Protein AF-A0A7C8Q2A7-F1 (afdb_monomer)

Secondary structure (DSSP, 8-state):
--SB--SSSEEEEEEPSS--EEEE-TTS-EEE----TT--EEEE-HHHHHHTSPTT--TTTSGGGG--TTPPPPPPEEE---TT-----EEEEEE---TT-EEEEEEEE-TTS-EEEEEEEHHHHHHHHHHSTTTTS--TT----SS----

Mean predicted aligned error: 7.58 Å

Organism: Orbilia oligospora (NCBI:txid2813651)

Radius of gyration: 17.69 Å; Cα contacts (8 Å, |Δi|>4): 271; chains: 1; bounding box: 39×33×55 Å

Nearest PDB structures (foldseek):
  5c3p-assembly2_B  TM=6.850E-01  e=1.780E-05  Neurospora crassa
  5c3p-assembly3_C  TM=6.802E-01  e=1.678E-05  Neurospora crassa
  5c3p-assembly4_D  TM=6.865E-01  e=3.615E-05  Neurospora crassa
  6ku3-assembly1_D  TM=7.676E-01  e=8.768E-04  Oryza sativa Japonica Group
  6ku3-assembly1_C  TM=7.011E-01  e=5.800E-04  Oryza sativa Japonica Group

Sequence (151 aa):
MEAHTDHGILTLMTSTEPSGLYVWDRNGKIFSAPPISGTVMIIAGDLMTHFTALEGKNIINDGKSAIGEGTVLPSVHAVVLPKGGVERYSVAVFLRPKREMVVSKYRVKKEDGEIVEENMTFGKWAEEKGQVRGRRCWVVGQERLSGGQDV

Foldseek 3Di:
DDKFFALAQKKKKAKDPPQQKWWADLVRDIDGDGGDPPDIDIWGGACQQQVQFDPPDGCVPCNPVRDDPRGDHGIIMDGDDDPPDDDMD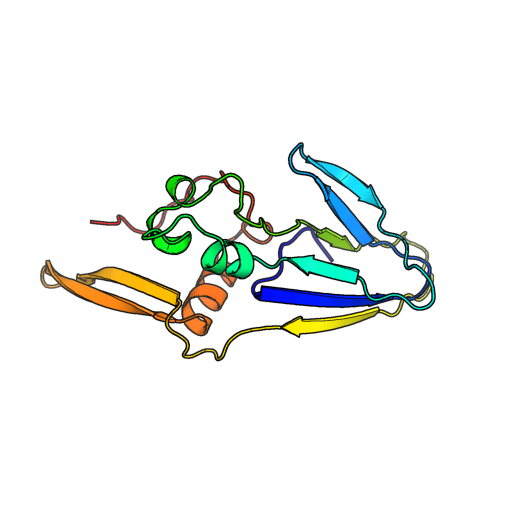MDMDGHHDDQQAFSDWAWDQDPVRDIDIDTDGSVNVVVVCVPDPPHSYPNRDDDDPDDDDRD

pLDDT: mean 82.89, std 17.47, range [27.12, 97.62]

InterPro domains:
  IPR005123 Oxoglutarate/iron-dependent dioxygenase domain [PS51471] (1-97)
  IPR027443 Isopenicillin N synthase-like superfamily [G3DSA:2.60.120.330] (1-132)
  IPR044861 Isopenicillin N synthase-like, Fe(2+) 2OG dioxygenase domain [PF03171] (1-97)

Structure (mmCIF, N/CA/C/O backbone):
data_AF-A0A7C8Q2A7-F1
#
_entry.id   AF-A0A7C8Q2A7-F1
#
loop_
_atom_site.group_PDB
_atom_site.id
_atom_site.type_symbol
_atom_site.label_atom_id
_atom_site.label_alt_id
_atom_site.label_comp_id
_atom_site.label_asym_id
_atom_site.label_entity_id
_atom_site.label_seq_id
_atom_site.pdbx_PDB_ins_code
_atom_site.Cartn_x
_atom_site.Cartn_y
_atom_site.Cartn_z
_atom_site.occupancy
_atom_site.B_iso_or_equiv
_atom_site.auth_seq_id
_atom_site.auth_comp_id
_atom_site.auth_asym_id
_atom_site.auth_atom_id
_atom_site.pdbx_PDB_model_num
ATOM 1 N N . MET A 1 1 ? 13.668 7.807 -4.497 1.00 73.69 1 MET A N 1
ATOM 2 C CA . MET A 1 1 ? 12.646 7.731 -3.435 1.00 73.69 1 MET A CA 1
ATOM 3 C C . MET A 1 1 ? 13.100 6.706 -2.415 1.00 73.69 1 MET A C 1
ATOM 5 O O . MET A 1 1 ? 13.480 5.611 -2.811 1.00 73.69 1 MET A O 1
ATOM 9 N N . GLU A 1 2 ? 13.125 7.070 -1.137 1.00 84.19 2 GLU A N 1
ATOM 10 C CA . GLU A 1 2 ? 13.524 6.144 -0.071 1.00 84.19 2 GLU A CA 1
ATOM 11 C C . GLU A 1 2 ? 12.476 5.046 0.157 1.00 84.19 2 GLU A C 1
ATOM 13 O O . GLU A 1 2 ? 11.347 5.140 -0.332 1.00 84.19 2 GLU A O 1
ATOM 18 N N . ALA A 1 3 ? 12.865 4.005 0.895 1.00 87.50 3 ALA A N 1
ATOM 19 C CA . ALA A 1 3 ? 11.986 2.890 1.219 1.00 87.50 3 ALA A CA 1
ATOM 20 C C . ALA A 1 3 ? 10.737 3.363 1.979 1.00 87.50 3 ALA A C 1
ATOM 22 O O . ALA A 1 3 ? 10.840 4.137 2.937 1.00 87.50 3 ALA A O 1
ATOM 23 N N . HIS A 1 4 ? 9.569 2.904 1.533 1.00 87.00 4 HIS A N 1
ATOM 24 C CA . HIS A 1 4 ? 8.282 3.209 2.145 1.00 87.00 4 HIS A CA 1
ATOM 25 C C . HIS A 1 4 ? 7.214 2.154 1.818 1.00 87.00 4 HIS A C 1
ATOM 27 O O . HIS A 1 4 ? 7.432 1.257 1.005 1.00 87.00 4 HIS A O 1
ATOM 33 N N . THR A 1 5 ? 6.061 2.269 2.472 1.00 90.62 5 THR A N 1
ATOM 34 C CA . THR A 1 5 ? 4.795 1.631 2.104 1.00 90.62 5 THR A CA 1
ATOM 35 C C . THR A 1 5 ? 3.766 2.704 1.755 1.00 90.62 5 THR A C 1
ATOM 37 O O . THR A 1 5 ? 3.790 3.810 2.304 1.00 90.62 5 THR A O 1
ATOM 40 N N . ASP A 1 6 ? 2.846 2.382 0.850 1.00 91.56 6 ASP A N 1
ATOM 41 C CA . ASP A 1 6 ? 1.781 3.298 0.447 1.00 91.56 6 ASP A CA 1
ATOM 42 C C . ASP A 1 6 ? 0.654 3.339 1.478 1.00 91.56 6 ASP A C 1
ATOM 44 O O . ASP A 1 6 ? 0.184 2.302 1.925 1.00 91.56 6 ASP A O 1
ATOM 48 N N . HIS A 1 7 ? 0.141 4.530 1.796 1.00 88.69 7 HIS A N 1
ATOM 49 C CA . HIS A 1 7 ? -0.917 4.697 2.806 1.00 88.69 7 HIS A CA 1
ATOM 50 C C . HIS A 1 7 ? -2.286 4.127 2.399 1.00 88.69 7 HIS A C 1
ATOM 52 O O . HIS A 1 7 ? -3.137 3.899 3.251 1.00 88.69 7 HIS A O 1
ATOM 58 N N . GLY A 1 8 ? -2.544 3.993 1.097 1.00 90.12 8 GLY A N 1
ATOM 59 C CA . GLY A 1 8 ? -3.860 3.637 0.566 1.00 90.12 8 GLY A CA 1
ATOM 60 C C . GLY A 1 8 ? -4.200 2.152 0.684 1.00 90.12 8 GLY A C 1
ATOM 61 O O . GLY A 1 8 ? -3.620 1.407 1.467 1.00 90.12 8 GLY A O 1
ATOM 62 N N . ILE A 1 9 ? -5.161 1.731 -0.134 1.00 94.25 9 ILE A N 1
ATOM 63 C CA . ILE A 1 9 ? -5.560 0.328 -0.267 1.00 94.25 9 ILE A CA 1
ATOM 64 C C . ILE A 1 9 ? -4.643 -0.351 -1.284 1.00 94.25 9 ILE A C 1
ATOM 66 O O . ILE A 1 9 ? -3.975 -1.332 -0.975 1.00 94.25 9 ILE A O 1
ATOM 70 N N . LEU A 1 10 ? -4.570 0.210 -2.489 1.00 96.25 10 LEU A N 1
ATOM 71 C CA . LEU A 1 10 ? -3.717 -0.266 -3.571 1.00 96.25 10 LEU A CA 1
ATOM 72 C C . LEU A 1 10 ? -3.059 0.918 -4.276 1.00 96.25 10 LEU A C 1
ATOM 74 O O . LEU A 1 10 ? -3.638 2.004 -4.355 1.00 96.25 10 LEU A O 1
ATOM 78 N N . THR A 1 11 ? -1.908 0.664 -4.875 1.00 97.19 11 THR A N 1
ATOM 79 C CA . THR A 1 11 ? -1.288 1.548 -5.861 1.00 97.19 11 THR A CA 1
ATOM 80 C C . THR A 1 11 ? -1.172 0.803 -7.176 1.00 97.19 11 THR A C 1
ATOM 82 O O . THR A 1 11 ? -0.637 -0.303 -7.219 1.00 97.19 11 THR A O 1
ATOM 85 N N . LEU A 1 12 ? -1.681 1.406 -8.247 1.00 97.44 12 LEU A N 1
ATOM 86 C CA . LEU A 1 12 ? -1.526 0.915 -9.612 1.00 97.44 12 LEU A CA 1
ATOM 87 C C . LEU A 1 12 ? -0.410 1.716 -10.266 1.00 97.44 12 LEU A C 1
ATOM 89 O O . LEU A 1 12 ? -0.478 2.944 -10.292 1.00 97.44 12 LEU A O 1
ATOM 93 N N . MET A 1 13 ? 0.610 1.049 -10.791 1.00 95.75 13 MET A N 1
ATOM 94 C CA . MET A 1 13 ? 1.794 1.718 -11.311 1.00 95.75 13 MET A CA 1
ATOM 95 C C . MET A 1 13 ? 2.276 1.121 -12.629 1.00 95.75 13 MET A C 1
ATOM 97 O O . MET A 1 13 ? 2.270 -0.090 -12.831 1.00 95.75 13 MET A O 1
ATOM 101 N N . THR A 1 14 ? 2.774 1.989 -13.502 1.00 95.19 14 THR A N 1
ATOM 102 C CA . THR A 1 14 ? 3.599 1.611 -14.652 1.00 95.19 14 THR A CA 1
ATOM 103 C C . THR A 1 14 ? 4.792 2.559 -14.765 1.00 95.19 14 THR A C 1
ATOM 105 O O . THR A 1 14 ? 4.742 3.691 -14.270 1.00 95.19 14 THR A O 1
ATOM 108 N N . SER A 1 15 ? 5.885 2.105 -15.374 1.00 93.00 15 SER A N 1
ATOM 109 C CA . SER A 1 15 ? 7.101 2.901 -15.551 1.00 93.00 15 SER A CA 1
ATOM 110 C C . SER A 1 15 ? 7.856 2.537 -16.822 1.00 93.00 15 SER A C 1
ATOM 112 O O . SER A 1 15 ? 7.705 1.438 -17.347 1.00 93.00 15 SER A O 1
ATOM 114 N N . THR A 1 16 ? 8.702 3.450 -17.293 1.00 91.50 16 THR A N 1
ATOM 115 C CA . THR A 1 16 ? 9.686 3.172 -18.344 1.00 91.50 16 THR A CA 1
ATOM 116 C C . THR A 1 16 ? 10.893 2.427 -17.775 1.00 91.50 16 THR A C 1
ATOM 118 O O . THR A 1 16 ? 11.103 2.398 -16.558 1.00 91.50 16 THR A O 1
ATOM 121 N N . GLU A 1 17 ? 11.711 1.852 -18.656 1.00 88.12 17 GLU A N 1
ATOM 122 C CA . GLU A 1 17 ? 13.094 1.520 -18.309 1.00 88.12 17 GLU A CA 1
ATOM 123 C C . GLU A 1 17 ? 13.950 2.803 -18.255 1.00 88.12 17 GLU A C 1
ATOM 125 O O . GLU A 1 17 ? 13.643 3.755 -18.980 1.00 88.12 17 GLU A O 1
ATOM 130 N N . PRO A 1 18 ? 15.008 2.855 -17.424 1.00 87.31 18 PRO A N 1
ATOM 131 C CA . PRO A 1 18 ? 15.377 1.862 -16.412 1.00 87.31 18 PRO A CA 1
ATOM 132 C C . PRO A 1 18 ? 14.383 1.835 -15.239 1.00 87.31 18 PRO A C 1
ATOM 134 O O . PRO A 1 18 ? 13.936 2.883 -14.773 1.00 87.31 18 PRO A O 1
ATOM 137 N N . SER A 1 19 ? 14.086 0.651 -14.699 1.00 84.06 19 SER A N 1
ATOM 138 C CA . SER A 1 19 ? 13.148 0.525 -13.574 1.00 84.06 19 SER A CA 1
ATOM 139 C C . SER A 1 19 ? 13.554 1.307 -12.330 1.00 84.06 19 SER A C 1
ATOM 141 O O . SER A 1 19 ? 12.772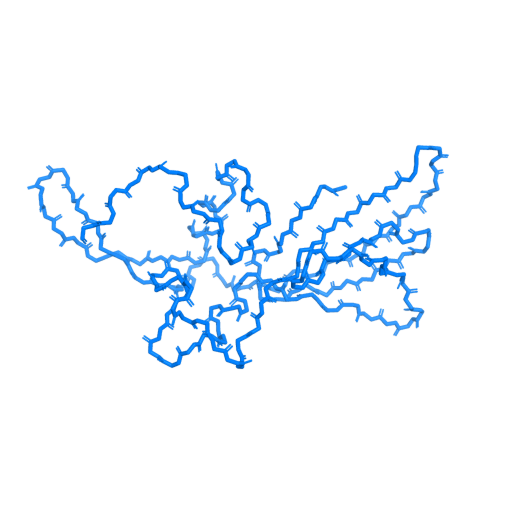 2.092 -11.808 1.00 84.06 19 SER A O 1
ATOM 143 N N . GLY A 1 20 ? 14.725 1.022 -11.758 1.00 89.62 20 GLY A N 1
ATOM 144 C CA . GLY A 1 20 ? 15.113 1.528 -10.437 1.00 89.62 20 GLY A CA 1
ATOM 145 C C . GLY A 1 20 ? 14.176 1.160 -9.274 1.00 89.62 20 GLY A C 1
ATOM 146 O O . GLY A 1 20 ? 14.467 1.558 -8.150 1.00 89.62 20 GLY A O 1
ATOM 147 N N . LEU A 1 21 ? 13.072 0.434 -9.497 1.00 93.44 21 LEU A N 1
ATOM 148 C CA . LEU A 1 21 ? 12.135 0.014 -8.460 1.00 93.44 21 LEU A CA 1
ATOM 149 C C . LEU A 1 21 ? 12.649 -1.249 -7.772 1.00 93.44 21 LEU A C 1
ATOM 151 O O . LEU A 1 21 ? 13.008 -2.234 -8.424 1.00 93.44 21 LEU A O 1
ATOM 155 N N . TYR A 1 22 ? 12.629 -1.214 -6.447 1.00 93.62 22 TYR A N 1
ATOM 156 C CA . TYR A 1 22 ? 12.971 -2.332 -5.586 1.00 93.62 22 TYR A CA 1
ATOM 157 C C . TYR A 1 22 ? 11.827 -2.609 -4.620 1.00 93.62 22 TYR A C 1
ATOM 159 O O . TYR A 1 22 ? 11.226 -1.671 -4.098 1.00 93.62 22 TYR A O 1
ATOM 167 N N . VAL A 1 23 ? 11.553 -3.887 -4.375 1.00 92.75 23 VAL A N 1
ATOM 168 C CA . VAL A 1 23 ? 10.530 -4.378 -3.446 1.00 92.75 23 VAL A CA 1
ATOM 169 C C . VAL A 1 23 ? 11.159 -5.353 -2.457 1.00 92.75 23 VAL A C 1
ATOM 171 O O . VAL A 1 23 ? 12.094 -6.076 -2.800 1.00 92.75 23 VAL A O 1
ATOM 174 N N . TRP A 1 24 ? 10.667 -5.366 -1.224 1.00 90.56 24 TRP A N 1
ATOM 175 C CA . TRP A 1 24 ? 11.145 -6.264 -0.179 1.00 90.56 24 TRP A CA 1
ATOM 176 C C . TRP A 1 24 ? 10.143 -7.397 0.021 1.00 90.56 24 TRP A C 1
ATOM 178 O O . TRP A 1 24 ? 8.935 -7.159 0.048 1.00 90.56 24 TRP A O 1
ATOM 188 N N . ASP A 1 25 ? 10.637 -8.619 0.210 1.00 84.50 25 ASP A N 1
ATOM 189 C CA . ASP A 1 25 ? 9.813 -9.704 0.737 1.00 84.50 25 ASP A CA 1
ATOM 190 C C . ASP A 1 25 ? 9.710 -9.657 2.271 1.00 84.50 25 ASP A C 1
ATOM 192 O O . ASP A 1 25 ? 10.302 -8.817 2.957 1.00 84.50 25 ASP A O 1
ATOM 196 N N . ARG A 1 26 ? 8.962 -10.616 2.826 1.00 79.19 26 ARG A N 1
ATOM 197 C CA . ARG A 1 26 ? 8.740 -10.753 4.273 1.00 79.19 26 ARG A CA 1
ATOM 198 C C . ARG A 1 26 ? 9.998 -11.122 5.067 1.00 79.19 26 ARG A C 1
ATOM 200 O O . ARG A 1 26 ? 10.013 -10.924 6.276 1.00 79.19 26 ARG A O 1
ATOM 207 N N . ASN A 1 27 ? 11.034 -11.635 4.409 1.00 81.12 27 ASN A N 1
ATOM 208 C CA . ASN A 1 27 ? 12.319 -11.968 5.023 1.00 81.12 27 ASN A CA 1
ATOM 209 C C . ASN A 1 27 ? 13.326 -10.811 4.905 1.00 81.12 27 ASN A C 1
ATOM 211 O O . ASN A 1 27 ? 14.486 -10.961 5.283 1.00 81.12 27 ASN A O 1
ATOM 215 N N . GLY A 1 28 ? 12.905 -9.663 4.360 1.00 81.62 28 GLY A N 1
ATOM 216 C CA . GLY A 1 28 ? 13.762 -8.504 4.132 1.00 81.62 28 GLY A CA 1
ATOM 217 C C . GLY A 1 28 ? 14.661 -8.631 2.901 1.00 81.62 28 GLY A C 1
ATOM 218 O O . GLY A 1 28 ? 15.522 -7.773 2.696 1.00 81.62 28 GLY A O 1
ATOM 219 N N . LYS A 1 29 ? 14.477 -9.663 2.067 1.00 88.44 29 LYS A N 1
ATOM 220 C CA . LYS A 1 29 ? 15.210 -9.793 0.807 1.00 88.44 29 LYS A CA 1
ATOM 221 C C . LYS A 1 29 ? 14.668 -8.789 -0.203 1.00 88.44 29 LYS A C 1
ATOM 223 O O . LYS A 1 29 ? 13.460 -8.637 -0.362 1.00 88.44 29 LYS A O 1
ATOM 228 N N . ILE A 1 30 ? 15.587 -8.130 -0.898 1.00 91.00 30 ILE A N 1
ATOM 229 C CA . ILE A 1 30 ? 15.295 -7.072 -1.865 1.00 91.00 30 ILE A CA 1
ATOM 230 C C . ILE A 1 30 ? 15.285 -7.663 -3.271 1.00 91.00 30 ILE A C 1
ATOM 232 O O . ILE A 1 30 ? 16.207 -8.382 -3.658 1.00 91.00 30 ILE A O 1
ATOM 236 N N . PHE A 1 31 ? 14.266 -7.318 -4.047 1.00 92.19 31 PHE A N 1
ATOM 237 C CA . PHE A 1 31 ? 14.096 -7.720 -5.435 1.00 92.19 31 PHE A CA 1
ATOM 238 C C . PHE A 1 31 ? 13.970 -6.484 -6.312 1.00 92.19 31 PHE A C 1
ATOM 240 O O . PHE A 1 31 ? 13.285 -5.529 -5.950 1.00 92.19 31 PHE A O 1
ATOM 247 N N . SER A 1 32 ? 14.613 -6.505 -7.477 1.00 93.06 32 SER A N 1
ATOM 248 C CA . SER A 1 32 ? 14.307 -5.532 -8.522 1.00 93.06 32 SER A CA 1
ATOM 249 C C . SER A 1 32 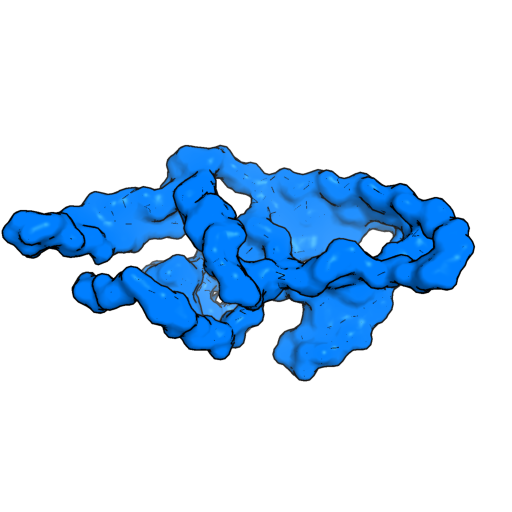? 12.955 -5.871 -9.145 1.00 93.06 32 SER A C 1
ATOM 251 O O . SER A 1 32 ? 12.643 -7.042 -9.363 1.00 93.06 32 SER A O 1
ATOM 253 N N . ALA A 1 33 ? 12.169 -4.841 -9.434 1.00 93.06 33 ALA A N 1
ATOM 254 C CA . ALA A 1 33 ? 10.869 -4.949 -10.072 1.00 93.06 33 ALA A CA 1
ATOM 255 C C . ALA A 1 33 ? 10.909 -4.242 -11.440 1.00 93.06 33 ALA A C 1
ATOM 257 O O . ALA A 1 33 ? 10.514 -3.077 -11.539 1.00 93.06 33 ALA A O 1
ATOM 258 N N . PRO A 1 34 ? 11.452 -4.883 -12.494 1.00 92.00 34 PRO A N 1
ATOM 259 C CA . PRO A 1 34 ? 11.498 -4.288 -13.826 1.00 92.00 34 PRO A CA 1
ATOM 260 C C . PRO A 1 34 ? 10.085 -4.093 -14.404 1.00 92.00 34 PRO A C 1
ATOM 262 O O . PRO A 1 34 ? 9.215 -4.936 -14.161 1.00 92.00 34 PRO A O 1
ATOM 265 N N . PRO A 1 35 ? 9.815 -3.001 -15.145 1.00 92.44 35 PRO A N 1
ATOM 266 C CA . PRO A 1 35 ? 8.553 -2.841 -15.847 1.00 92.44 35 PRO A CA 1
ATOM 267 C C . PRO A 1 35 ? 8.389 -3.942 -16.896 1.00 92.44 35 PRO A C 1
ATOM 269 O O . PRO A 1 35 ? 9.310 -4.268 -17.641 1.00 92.44 35 PRO A O 1
ATOM 272 N N . ILE A 1 36 ? 7.180 -4.489 -16.990 1.00 94.06 36 ILE A N 1
ATOM 273 C CA . ILE A 1 36 ? 6.812 -5.430 -18.047 1.00 94.06 36 ILE A CA 1
ATOM 274 C C . ILE A 1 36 ? 5.889 -4.691 -19.016 1.00 94.06 36 ILE A C 1
ATOM 276 O O . ILE A 1 36 ? 4.884 -4.102 -18.604 1.00 94.06 36 ILE A O 1
ATOM 280 N N . SER A 1 37 ? 6.234 -4.700 -20.305 1.00 92.00 37 SER A N 1
ATOM 281 C CA . SER A 1 37 ? 5.454 -4.016 -21.342 1.00 92.00 37 SER A CA 1
ATOM 282 C C . SER A 1 37 ? 3.995 -4.484 -21.346 1.00 92.00 37 SER A C 1
ATOM 284 O O . SER A 1 37 ? 3.722 -5.680 -21.261 1.00 92.00 37 SER A O 1
ATOM 286 N N . GLY A 1 38 ? 3.058 -3.537 -21.428 1.00 93.94 38 GLY A N 1
ATOM 287 C CA . GLY A 1 38 ? 1.619 -3.821 -21.422 1.00 93.94 38 GLY A CA 1
ATOM 288 C C . GLY A 1 38 ? 1.041 -4.220 -20.060 1.00 93.94 38 GLY A C 1
ATOM 289 O O . GLY A 1 38 ? -0.102 -4.664 -20.006 1.00 93.94 38 GLY A O 1
ATOM 290 N N . THR A 1 39 ? 1.793 -4.065 -18.964 1.00 95.50 39 THR A N 1
ATOM 291 C CA . THR A 1 39 ? 1.329 -4.425 -17.615 1.00 95.50 39 THR A CA 1
ATOM 292 C C . THR A 1 39 ? 1.205 -3.222 -16.683 1.00 95.50 39 THR A C 1
ATOM 294 O O . THR A 1 39 ? 1.830 -2.174 -16.873 1.00 95.50 39 THR A O 1
ATOM 297 N N . VAL A 1 40 ? 0.392 -3.408 -15.643 1.00 96.12 40 VAL A N 1
ATOM 298 C CA . VAL A 1 40 ? 0.286 -2.514 -14.491 1.00 96.12 40 VAL A CA 1
ATOM 299 C C . VAL A 1 40 ? 0.683 -3.308 -13.255 1.00 96.12 40 VAL A C 1
ATOM 301 O O . VAL A 1 40 ? 0.107 -4.355 -12.967 1.00 96.12 40 VAL A O 1
ATOM 304 N N . MET A 1 41 ? 1.664 -2.800 -12.518 1.00 95.31 41 MET A N 1
ATOM 305 C CA . MET A 1 41 ? 2.028 -3.320 -11.210 1.00 95.31 41 MET A CA 1
ATOM 306 C C . MET A 1 41 ? 1.001 -2.863 -10.176 1.00 95.31 41 MET A C 1
ATOM 308 O O . MET A 1 41 ? 0.663 -1.683 -10.116 1.00 95.31 41 MET A O 1
ATOM 312 N N . ILE A 1 42 ? 0.535 -3.793 -9.345 1.00 96.69 42 ILE A N 1
ATOM 313 C CA . ILE A 1 42 ? -0.370 -3.507 -8.232 1.00 96.69 42 ILE A CA 1
ATOM 314 C C . ILE A 1 42 ? 0.387 -3.746 -6.931 1.00 96.69 42 ILE A C 1
ATOM 316 O O . ILE A 1 42 ? 0.901 -4.839 -6.701 1.00 96.69 42 ILE A O 1
ATOM 320 N N . ILE A 1 43 ? 0.447 -2.723 -6.084 1.00 94.81 43 ILE A N 1
ATOM 321 C CA . ILE A 1 43 ? 1.109 -2.768 -4.780 1.00 94.81 43 ILE A CA 1
ATOM 322 C C . ILE A 1 43 ? 0.050 -2.611 -3.693 1.00 94.81 43 ILE A C 1
ATOM 324 O O . ILE A 1 43 ? -0.767 -1.694 -3.753 1.00 94.81 43 ILE A O 1
ATOM 328 N N . ALA A 1 44 ? 0.062 -3.498 -2.698 1.00 94.12 44 ALA A N 1
ATOM 329 C CA . ALA A 1 44 ? -0.776 -3.351 -1.514 1.00 94.12 44 ALA A CA 1
ATOM 330 C C . ALA A 1 44 ? -0.245 -2.227 -0.616 1.00 94.12 44 ALA A C 1
ATOM 332 O O . ALA A 1 44 ? 0.939 -2.210 -0.260 1.00 94.12 44 ALA A O 1
ATOM 333 N N . GLY A 1 45 ? -1.136 -1.307 -0.251 1.00 92.31 45 GLY A N 1
ATOM 334 C CA . GLY A 1 45 ? -0.876 -0.281 0.749 1.00 92.31 45 GLY A CA 1
ATOM 335 C C . GLY A 1 45 ? -1.232 -0.748 2.160 1.00 92.31 45 GLY A C 1
ATOM 336 O O . GLY A 1 45 ? -1.771 -1.834 2.369 1.00 92.31 45 GLY A O 1
ATOM 337 N N . ASP A 1 46 ? -0.936 0.083 3.150 1.00 89.69 46 ASP A N 1
ATOM 338 C CA . ASP A 1 46 ? -1.132 -0.231 4.566 1.00 89.69 46 ASP A CA 1
ATOM 339 C C . ASP A 1 46 ? -2.596 -0.504 4.910 1.00 89.69 46 ASP A C 1
ATOM 341 O O . ASP A 1 46 ? -2.901 -1.369 5.731 1.00 89.69 46 ASP A O 1
ATOM 345 N N . LEU A 1 47 ? -3.522 0.228 4.282 1.00 91.25 47 LEU A N 1
ATOM 346 C CA . LEU A 1 47 ? -4.937 0.093 4.594 1.00 91.25 47 LEU A CA 1
ATOM 347 C C . LEU A 1 47 ? -5.522 -1.207 4.028 1.00 91.25 47 LEU A C 1
ATOM 349 O O . LEU A 1 47 ? -6.565 -1.658 4.491 1.00 91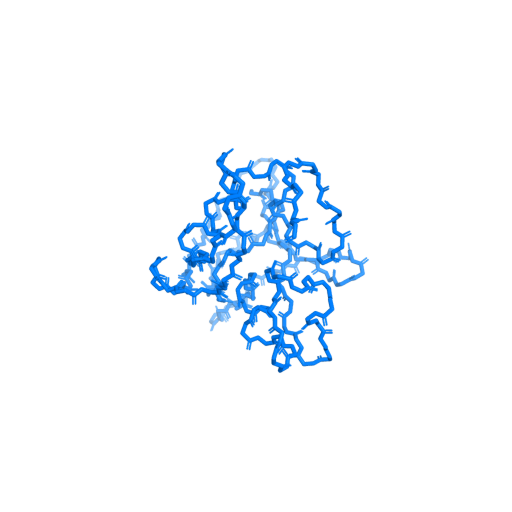.25 47 LEU A O 1
ATOM 353 N N . MET A 1 48 ? -4.837 -1.877 3.095 1.00 94.50 48 MET A N 1
ATOM 354 C CA . MET A 1 48 ? -5.233 -3.229 2.697 1.00 94.50 48 MET A CA 1
ATOM 355 C C . MET A 1 48 ? -5.168 -4.206 3.878 1.00 94.50 48 MET A C 1
ATOM 357 O O . MET A 1 48 ? -6.056 -5.043 4.039 1.00 94.50 48 MET A O 1
ATOM 361 N N . THR A 1 49 ? -4.168 -4.067 4.754 1.00 91.81 49 THR A N 1
ATOM 362 C CA . THR A 1 49 ? -4.061 -4.885 5.973 1.00 91.81 49 THR A CA 1
ATOM 363 C C . THR A 1 49 ? -5.232 -4.652 6.909 1.00 91.81 49 THR A C 1
ATOM 365 O O . THR A 1 49 ? -5.690 -5.588 7.551 1.00 91.81 49 THR A O 1
ATOM 368 N N . HIS A 1 50 ? -5.755 -3.426 6.963 1.00 90.44 50 HIS A N 1
ATOM 369 C CA . HIS A 1 50 ? -6.952 -3.129 7.738 1.00 90.44 50 HIS A CA 1
ATOM 370 C C . HIS A 1 50 ? -8.173 -3.897 7.207 1.00 90.44 50 HIS A C 1
ATOM 372 O O . HIS A 1 50 ? -8.874 -4.532 7.987 1.00 90.44 50 HIS A O 1
ATOM 378 N N . PHE A 1 51 ? -8.395 -3.899 5.889 1.00 91.88 51 PHE A N 1
ATOM 379 C CA . PHE A 1 51 ? -9.550 -4.574 5.278 1.00 91.88 51 PHE A CA 1
ATOM 380 C C . PHE A 1 51 ? -9.453 -6.100 5.236 1.00 91.88 51 PHE A C 1
ATOM 382 O O . PHE A 1 51 ? -10.464 -6.769 5.051 1.00 91.88 51 PHE A O 1
ATOM 389 N N . THR A 1 52 ? -8.250 -6.646 5.390 1.00 95.25 52 THR A N 1
ATOM 390 C CA . THR A 1 52 ? -7.986 -8.094 5.365 1.00 95.25 52 THR A CA 1
ATOM 391 C C . THR A 1 52 ? -7.535 -8.626 6.727 1.00 95.25 52 THR A C 1
ATOM 393 O O . THR A 1 52 ? -7.000 -9.732 6.830 1.00 95.25 52 THR A O 1
ATOM 396 N N . ALA A 1 53 ? -7.722 -7.834 7.784 1.00 94.44 53 ALA A N 1
ATOM 397 C CA . ALA A 1 53 ? -7.479 -8.257 9.153 1.00 94.44 53 ALA A CA 1
ATOM 398 C C . ALA A 1 53 ? -8.409 -9.416 9.550 1.00 94.44 53 ALA A C 1
ATOM 400 O O . ALA A 1 53 ? -9.441 -9.663 8.924 1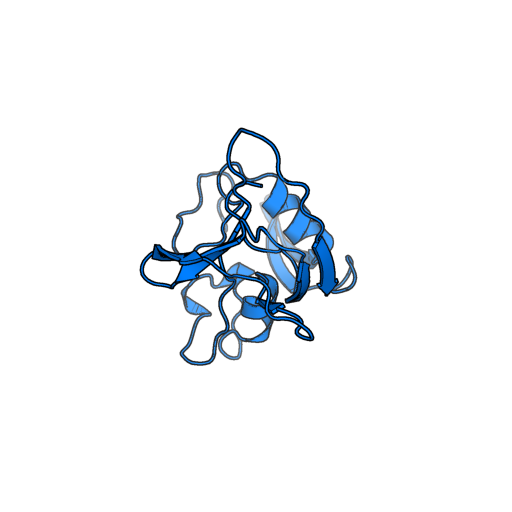.00 94.44 53 ALA A O 1
ATOM 401 N N . LEU A 1 54 ? -8.034 -10.123 10.615 1.00 95.81 54 LEU A N 1
ATOM 402 C CA . LEU A 1 54 ? -8.888 -11.120 11.253 1.00 95.81 54 LEU A CA 1
ATOM 403 C C . LEU A 1 54 ? -10.238 -10.508 11.646 1.00 95.81 54 LEU A C 1
ATOM 405 O O . LEU A 1 54 ? -10.308 -9.365 12.098 1.00 95.81 54 LEU A O 1
ATOM 409 N N . GLU A 1 55 ? -11.301 -11.298 11.509 1.00 92.75 55 GLU A N 1
ATOM 410 C CA . GLU A 1 55 ? -12.659 -10.868 11.831 1.00 92.75 55 GLU A CA 1
ATOM 411 C C . GLU A 1 55 ? -12.755 -10.336 13.271 1.00 92.75 55 GLU A C 1
ATOM 413 O O . GLU A 1 55 ? -12.203 -10.910 14.212 1.00 92.75 55 GLU A O 1
ATOM 418 N N . GLY A 1 56 ? -13.429 -9.194 13.430 1.00 90.19 56 GLY A N 1
ATOM 419 C CA . GLY A 1 56 ? -13.577 -8.511 14.716 1.00 90.19 56 GLY A CA 1
ATOM 420 C C . GLY A 1 56 ? -12.336 -7.755 15.202 1.00 90.19 56 GLY A C 1
ATOM 421 O O . GLY A 1 56 ? -12.406 -7.121 16.252 1.00 90.19 56 GLY A O 1
ATOM 422 N N . LYS A 1 57 ? -11.223 -7.779 14.457 1.00 91.50 57 LYS A N 1
ATOM 423 C CA . LYS A 1 57 ? -9.995 -7.047 14.786 1.00 91.50 57 LYS A CA 1
ATOM 424 C C . LYS A 1 57 ? -9.686 -5.974 13.758 1.00 91.50 57 LYS A C 1
ATOM 426 O O . LYS A 1 57 ? -10.115 -6.032 12.610 1.00 91.50 57 LYS A O 1
ATOM 431 N N . ASN A 1 58 ? -8.882 -4.999 14.158 1.00 85.56 58 ASN A N 1
ATOM 432 C CA . ASN A 1 58 ? -8.338 -4.012 13.247 1.00 85.56 58 ASN A CA 1
ATOM 433 C C . ASN A 1 58 ? -6.867 -3.725 13.542 1.00 85.56 58 ASN A C 1
ATOM 435 O O . ASN A 1 58 ? -6.420 -3.670 14.683 1.00 85.56 58 ASN A O 1
ATOM 439 N N . ILE A 1 59 ? -6.107 -3.487 12.479 1.00 86.00 59 ILE A N 1
ATOM 440 C CA . ILE A 1 59 ? -4.660 -3.281 12.568 1.00 86.00 59 ILE A CA 1
ATOM 441 C C . ILE A 1 59 ? -4.254 -2.037 13.381 1.00 86.00 59 ILE A C 1
ATOM 443 O O . ILE A 1 59 ? -3.132 -1.969 13.880 1.00 86.00 59 ILE A O 1
ATOM 447 N N . ILE A 1 60 ? -5.155 -1.057 13.511 1.00 82.88 60 ILE A N 1
ATOM 448 C CA . ILE A 1 60 ? -4.895 0.222 14.182 1.00 82.88 60 ILE A CA 1
ATOM 449 C C . ILE A 1 60 ? -4.899 0.036 15.704 1.00 82.88 60 ILE A C 1
ATOM 451 O O . ILE A 1 60 ? -4.013 0.562 16.372 1.00 82.88 60 ILE A O 1
ATOM 455 N N . ASN A 1 61 ? -5.838 -0.752 16.233 1.00 84.12 61 ASN A N 1
ATOM 456 C CA . ASN A 1 61 ? -5.993 -0.987 17.670 1.00 84.12 61 ASN A CA 1
ATOM 457 C C . ASN A 1 61 ? -5.286 -2.269 18.122 1.00 84.12 61 ASN A C 1
ATOM 459 O O . ASN A 1 61 ? -4.575 -2.277 19.120 1.00 84.12 61 ASN A O 1
ATOM 463 N N . ASP A 1 62 ? -5.465 -3.361 17.379 1.00 85.94 62 ASP A N 1
ATOM 464 C CA . ASP A 1 62 ? -5.041 -4.702 17.798 1.00 85.94 62 ASP A CA 1
ATOM 465 C C . ASP A 1 62 ? -3.620 -5.056 17.326 1.00 85.94 62 ASP A C 1
ATOM 467 O O . ASP A 1 62 ? -3.069 -6.109 17.683 1.00 85.94 62 ASP A O 1
ATOM 471 N N . GLY A 1 63 ? -3.024 -4.191 16.497 1.00 85.06 63 GLY A N 1
ATOM 472 C CA . GLY A 1 63 ? -1.675 -4.337 15.964 1.00 85.06 63 GLY A CA 1
ATOM 473 C C . GLY A 1 63 ? -1.445 -5.712 15.333 1.00 85.06 63 GLY A C 1
ATOM 474 O O . GLY A 1 63 ? -2.265 -6.223 14.573 1.00 85.06 63 GLY A O 1
ATOM 475 N N . LYS A 1 64 ? -0.323 -6.356 15.679 1.00 86.75 64 LYS A N 1
ATOM 476 C CA . LYS A 1 64 ? 0.039 -7.684 15.149 1.00 86.75 64 LYS A CA 1
ATOM 477 C C . LYS A 1 64 ? -1.027 -8.752 15.372 1.00 86.75 64 LYS A C 1
ATOM 479 O O . LYS A 1 64 ? -1.103 -9.688 14.586 1.00 86.75 64 LYS A O 1
ATOM 484 N N . SER A 1 65 ? -1.825 -8.637 16.433 1.00 91.31 65 SER A N 1
ATOM 485 C CA . SER A 1 65 ? -2.815 -9.662 16.760 1.00 91.31 65 SER A CA 1
ATOM 486 C C . SER A 1 65 ? -4.004 -9.676 15.791 1.00 91.31 65 SER A C 1
ATOM 488 O O . SER A 1 65 ? -4.776 -10.634 15.814 1.00 91.31 65 SER A O 1
ATOM 490 N N . ALA A 1 66 ? -4.139 -8.648 14.943 1.00 91.50 66 ALA A N 1
ATOM 491 C CA . ALA A 1 66 ? -5.113 -8.571 13.856 1.00 91.50 66 ALA A CA 1
ATOM 492 C C . ALA A 1 66 ? -4.704 -9.349 12.596 1.00 91.50 66 ALA A C 1
ATOM 494 O O . ALA A 1 66 ? -5.487 -9.416 1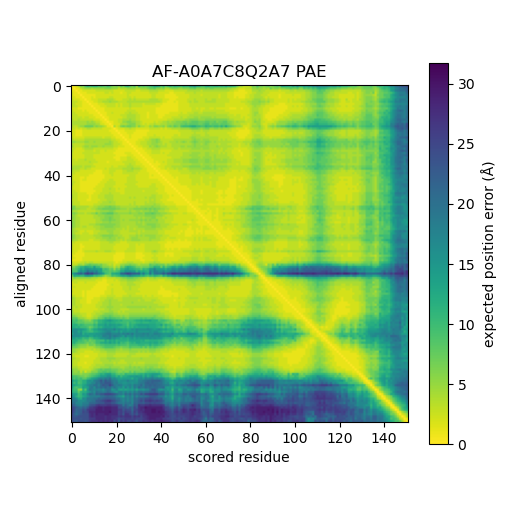1.655 1.00 91.50 66 ALA A O 1
ATOM 495 N N . ILE A 1 67 ? -3.484 -9.890 12.536 1.00 92.81 67 ILE A N 1
ATOM 496 C CA . ILE A 1 67 ? -2.924 -10.484 11.319 1.00 92.81 67 ILE A CA 1
ATOM 497 C C . ILE A 1 67 ? -3.114 -11.999 11.345 1.00 92.81 67 ILE A C 1
ATOM 499 O O . ILE A 1 67 ? -2.700 -12.666 12.292 1.00 92.81 67 ILE A O 1
ATOM 503 N N . GLY A 1 68 ? -3.704 -12.532 10.277 1.00 93.25 68 GLY A N 1
ATOM 504 C CA . GLY A 1 68 ? -3.862 -13.962 10.029 1.00 93.25 68 GLY A CA 1
ATOM 505 C C . GLY A 1 68 ? -3.280 -14.392 8.684 1.00 93.25 68 GLY A C 1
ATOM 506 O O . GLY A 1 68 ? -2.674 -13.600 7.965 1.00 93.25 68 GLY A O 1
ATOM 507 N N . GLU A 1 69 ? -3.494 -15.659 8.331 1.00 93.00 69 GLU A N 1
ATOM 508 C CA . GLU A 1 69 ? -3.008 -16.248 7.074 1.00 93.00 69 GLU A CA 1
ATOM 509 C C . GLU A 1 69 ? -3.529 -15.508 5.830 1.00 93.00 69 GLU A C 1
ATOM 511 O O . GLU A 1 69 ? -2.774 -15.277 4.888 1.00 93.00 69 GLU A O 1
ATOM 516 N N . GLY A 1 70 ? -4.796 -15.080 5.851 1.00 92.25 70 GLY A N 1
ATOM 517 C CA . GLY A 1 70 ? -5.431 -14.342 4.753 1.00 92.25 70 GLY A CA 1
ATOM 518 C C . GLY A 1 70 ? -5.147 -12.837 4.729 1.00 92.25 70 GLY A C 1
ATOM 519 O O . GLY A 1 70 ? -5.634 -12.143 3.837 1.00 92.25 70 GLY A O 1
ATOM 520 N N . THR A 1 71 ? -4.391 -12.307 5.692 1.00 94.19 71 THR A N 1
ATOM 521 C CA . THR A 1 71 ? -4.140 -10.867 5.777 1.00 94.19 71 THR A CA 1
ATOM 522 C C . THR A 1 71 ? -3.096 -10.425 4.757 1.00 94.19 71 THR A C 1
ATOM 524 O O . THR A 1 71 ? -1.958 -10.898 4.744 1.00 94.19 71 THR A O 1
ATOM 527 N N . VAL A 1 72 ? -3.468 -9.457 3.922 1.00 93.44 72 VAL A N 1
ATOM 528 C CA . VAL A 1 72 ? -2.587 -8.873 2.912 1.00 93.44 72 VAL A CA 1
ATOM 529 C C . VAL A 1 72 ? -1.772 -7.753 3.550 1.00 93.44 72 VAL A C 1
ATOM 531 O O . VAL A 1 72 ? -2.310 -6.771 4.064 1.00 93.44 72 VAL A O 1
ATOM 534 N N . LEU A 1 73 ? -0.451 -7.906 3.515 1.00 91.06 73 LEU A N 1
ATOM 535 C CA . LEU A 1 73 ? 0.497 -6.962 4.104 1.00 91.06 73 LEU A CA 1
ATOM 536 C C . LEU A 1 73 ? 0.972 -5.933 3.072 1.00 91.06 73 LEU A C 1
ATOM 538 O O . LEU A 1 73 ? 1.094 -6.271 1.889 1.00 91.06 73 LEU A O 1
ATOM 542 N N . PRO A 1 74 ? 1.285 -4.696 3.495 1.00 91.00 74 PRO A N 1
ATOM 543 C CA . PRO A 1 74 ? 1.846 -3.708 2.595 1.00 91.00 74 PRO A CA 1
ATOM 544 C C . PRO A 1 74 ? 3.224 -4.153 2.109 1.00 91.00 74 PRO A C 1
ATOM 546 O O . PRO A 1 74 ? 4.001 -4.764 2.847 1.00 91.00 74 PRO A O 1
ATOM 549 N N . SER A 1 75 ? 3.549 -3.816 0.865 1.00 88.56 75 SER A N 1
ATOM 550 C CA . SER A 1 75 ? 4.863 -4.123 0.296 1.00 88.56 75 SER A CA 1
ATOM 551 C C . SER A 1 75 ? 5.787 -2.920 0.429 1.00 88.56 75 SER A C 1
ATOM 553 O O . SER A 1 75 ? 5.523 -1.852 -0.131 1.00 88.56 75 SER A O 1
ATOM 555 N N . VAL A 1 76 ? 6.884 -3.091 1.169 1.00 90.94 76 VAL A N 1
ATOM 556 C CA . VAL A 1 76 ? 7.934 -2.071 1.252 1.00 90.94 76 VAL A CA 1
ATOM 557 C C . VAL A 1 76 ? 8.621 -1.963 -0.100 1.00 90.94 76 VAL A C 1
ATOM 559 O O . VAL A 1 76 ? 9.015 -2.975 -0.683 1.00 90.94 76 VAL A O 1
ATOM 562 N N . HIS A 1 77 ? 8.784 -0.738 -0.586 1.00 92.06 77 HIS A N 1
ATOM 563 C CA . HIS A 1 77 ? 9.415 -0.482 -1.868 1.00 92.06 77 HIS A CA 1
ATOM 564 C C . HIS A 1 77 ? 10.165 0.852 -1.900 1.00 92.06 77 HIS A C 1
ATOM 566 O O . HIS A 1 77 ? 9.917 1.761 -1.107 1.00 92.06 77 HIS A O 1
ATOM 572 N N . ALA A 1 78 ? 11.123 0.958 -2.816 1.00 92.56 78 ALA A N 1
ATOM 573 C CA . ALA A 1 78 ? 11.969 2.131 -3.008 1.00 92.56 78 ALA A CA 1
ATOM 574 C C . ALA A 1 78 ? 12.276 2.322 -4.493 1.00 92.56 78 ALA A C 1
ATOM 576 O O . ALA A 1 78 ? 12.271 1.361 -5.261 1.00 92.56 78 ALA A O 1
ATOM 577 N N . VAL A 1 79 ? 12.619 3.550 -4.885 1.00 91.25 79 VAL A N 1
ATOM 578 C CA . VAL A 1 79 ? 13.134 3.834 -6.232 1.00 91.25 79 VAL A CA 1
ATOM 579 C C . VAL A 1 79 ? 14.539 4.403 -6.118 1.00 91.25 79 VAL A C 1
ATOM 581 O O . VAL A 1 79 ? 14.722 5.509 -5.599 1.00 91.25 79 VAL A O 1
ATOM 584 N N . VAL A 1 80 ? 15.521 3.663 -6.620 1.00 88.62 80 VAL A N 1
ATOM 585 C CA . VAL A 1 80 ? 16.941 4.020 -6.607 1.00 88.62 80 VAL A CA 1
ATOM 586 C C . VAL A 1 80 ? 17.438 4.079 -8.047 1.00 88.62 80 VAL A C 1
ATOM 588 O O . VAL A 1 80 ? 17.438 3.071 -8.750 1.00 88.62 80 VAL A O 1
ATOM 591 N N . LEU A 1 81 ? 17.867 5.266 -8.481 1.00 82.31 81 LEU A N 1
ATOM 592 C CA . LEU A 1 81 ? 18.454 5.479 -9.804 1.00 82.31 81 LEU A CA 1
ATOM 593 C C . LEU A 1 81 ? 19.969 5.685 -9.689 1.00 82.31 81 LEU A C 1
ATOM 595 O O . LEU A 1 81 ? 20.412 6.379 -8.768 1.00 82.31 81 LEU A O 1
ATOM 599 N N . PRO A 1 82 ? 20.772 5.100 -10.597 1.00 68.62 82 PRO A N 1
ATOM 600 C CA . PRO A 1 82 ? 22.213 5.308 -10.604 1.00 68.62 82 PRO A CA 1
ATOM 601 C C . PRO A 1 82 ? 22.565 6.776 -10.888 1.00 68.62 82 PRO A C 1
ATOM 603 O O . PRO A 1 82 ? 21.906 7.463 -11.673 1.00 68.62 82 PRO A O 1
ATOM 606 N N . LYS A 1 83 ? 23.638 7.262 -10.248 1.00 66.38 83 LYS A N 1
ATOM 607 C CA . LYS A 1 83 ? 24.209 8.587 -10.533 1.00 66.38 83 L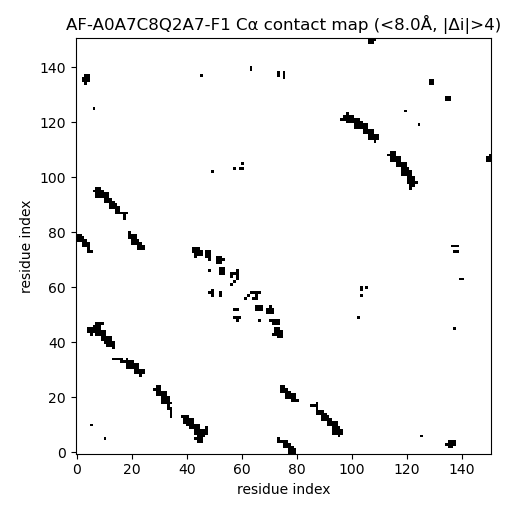YS A CA 1
ATOM 608 C C . LYS A 1 83 ? 24.744 8.584 -11.969 1.00 66.38 83 LYS A C 1
ATOM 610 O O . LYS A 1 83 ? 25.579 7.747 -12.288 1.00 66.38 83 LYS A O 1
ATOM 615 N N . GLY A 1 84 ? 24.263 9.495 -12.817 1.00 69.25 84 GLY A N 1
ATOM 616 C CA . GLY A 1 84 ? 24.639 9.549 -14.240 1.0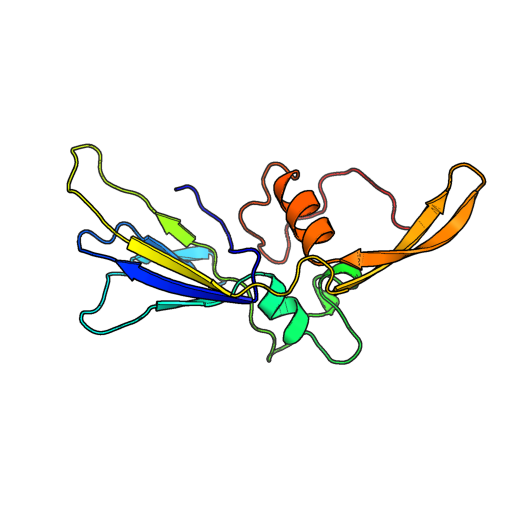0 69.25 84 GLY A CA 1
ATOM 617 C C . GLY A 1 84 ? 23.466 9.610 -15.223 1.00 69.25 84 GLY A C 1
ATOM 618 O O . GLY A 1 84 ? 23.705 9.811 -16.403 1.00 69.25 84 GLY A O 1
ATOM 619 N N . GLY A 1 85 ? 22.223 9.517 -14.730 1.00 61.69 85 GLY A N 1
ATOM 620 C CA . GLY A 1 85 ? 21.053 10.147 -15.352 1.00 61.69 85 GLY A CA 1
ATOM 621 C C . GLY A 1 85 ? 20.552 9.505 -16.642 1.00 61.69 85 GLY A C 1
ATOM 622 O O . GLY A 1 85 ? 20.703 10.067 -17.718 1.00 61.69 85 GLY A O 1
ATOM 623 N N . VAL A 1 86 ? 19.869 8.372 -16.515 1.00 76.12 86 VAL A N 1
ATOM 624 C CA . VAL A 1 86 ? 18.898 7.928 -17.524 1.00 76.12 86 VAL A CA 1
ATOM 625 C C . VAL A 1 86 ? 17.523 8.429 -17.096 1.00 76.12 86 VAL A C 1
ATOM 627 O O . VAL A 1 86 ? 17.161 8.308 -15.921 1.00 76.12 86 VAL A O 1
ATOM 630 N N . GLU A 1 87 ? 16.782 9.033 -18.024 1.00 86.12 87 GLU A N 1
ATOM 631 C CA . GLU A 1 87 ? 15.420 9.491 -17.760 1.00 86.12 87 GLU A CA 1
ATOM 632 C C . GLU A 1 87 ? 14.522 8.298 -17.436 1.00 86.12 87 GLU A C 1
ATOM 634 O O . GLU A 1 87 ? 14.544 7.271 -18.112 1.00 86.12 87 GLU A O 1
ATOM 639 N N . ARG A 1 88 ? 13.720 8.447 -16.385 1.00 89.00 88 ARG A N 1
ATOM 640 C CA . ARG A 1 88 ? 12.728 7.460 -15.982 1.00 89.00 88 ARG A CA 1
ATOM 641 C C . ARG A 1 88 ? 11.414 8.160 -15.717 1.00 89.00 88 ARG A C 1
ATOM 643 O O . ARG A 1 88 ? 11.343 9.054 -14.873 1.00 89.00 88 ARG A O 1
ATOM 650 N N . TYR A 1 89 ? 10.359 7.650 -16.332 1.00 91.62 89 TYR A N 1
ATOM 651 C CA . TYR A 1 89 ? 8.997 8.089 -16.088 1.00 91.62 89 TYR A CA 1
ATOM 652 C C . TYR A 1 89 ? 8.215 6.982 -15.395 1.00 91.62 89 TYR A C 1
ATOM 654 O O . TYR A 1 89 ? 8.397 5.798 -15.669 1.00 91.62 89 TYR A O 1
ATOM 662 N N . SER A 1 90 ? 7.332 7.363 -14.479 1.00 93.25 90 SER A N 1
ATOM 663 C CA . SER A 1 90 ? 6.360 6.449 -13.890 1.00 93.25 90 SER A CA 1
ATOM 664 C C . SER A 1 90 ? 5.066 7.173 -13.590 1.00 93.25 90 SER A C 1
ATOM 666 O O . SER A 1 90 ? 5.089 8.321 -13.151 1.00 93.25 90 SER A O 1
ATOM 668 N N . VAL A 1 91 ? 3.956 6.468 -13.762 1.00 95.00 91 VAL A N 1
ATOM 669 C CA . VAL A 1 91 ? 2.630 6.924 -13.353 1.00 95.00 91 VAL A CA 1
ATOM 670 C C . VAL A 1 91 ? 2.158 5.996 -12.249 1.00 95.00 91 VAL A C 1
ATOM 672 O O . VAL A 1 91 ? 2.136 4.782 -12.443 1.00 95.00 91 VAL A O 1
ATOM 675 N N . ALA A 1 92 ? 1.799 6.570 -11.102 1.00 95.25 92 ALA A N 1
ATOM 676 C CA . ALA A 1 92 ? 1.230 5.854 -9.969 1.00 95.25 92 ALA A CA 1
ATOM 677 C C . ALA A 1 92 ? -0.157 6.424 -9.647 1.00 95.25 92 ALA A C 1
ATOM 679 O O . ALA A 1 92 ? -0.312 7.628 -9.434 1.00 95.25 92 ALA A O 1
ATOM 680 N N . VAL A 1 93 ? -1.161 5.553 -9.609 1.00 97.62 93 VAL A N 1
ATOM 681 C CA . VAL A 1 93 ? -2.538 5.863 -9.223 1.00 97.62 93 VAL A CA 1
ATOM 682 C C . VAL A 1 93 ? -2.787 5.257 -7.848 1.00 97.62 93 VAL A C 1
ATOM 684 O O . VAL A 1 93 ? -2.838 4.037 -7.691 1.00 97.62 93 VAL A O 1
ATOM 687 N N . PHE A 1 94 ? -2.940 6.119 -6.846 1.00 95.56 94 PHE A N 1
ATOM 688 C CA . PHE A 1 94 ? -3.163 5.716 -5.460 1.00 95.56 94 PHE A CA 1
ATOM 689 C C . PHE A 1 94 ? -4.658 5.561 -5.182 1.00 95.56 94 PHE A C 1
ATOM 691 O O . PHE A 1 94 ? -5.393 6.550 -5.140 1.00 95.56 94 PHE A O 1
ATOM 698 N N . LEU A 1 95 ? -5.105 4.333 -4.931 1.00 96.19 95 LEU A N 1
ATOM 699 C CA . LEU A 1 95 ? -6.476 4.047 -4.524 1.00 96.19 95 LEU A CA 1
ATOM 700 C C . LEU A 1 95 ? -6.599 4.240 -3.016 1.00 96.19 95 LEU A C 1
ATOM 702 O O . LEU A 1 95 ? -6.071 3.466 -2.214 1.00 96.19 95 LEU A O 1
ATOM 706 N N . ARG A 1 96 ? -7.285 5.314 -2.632 1.00 94.00 96 ARG A N 1
ATOM 707 C CA . ARG A 1 96 ? -7.475 5.723 -1.240 1.00 94.00 96 ARG A CA 1
ATOM 708 C C . ARG A 1 96 ? -8.967 5.860 -0.940 1.00 94.00 96 ARG A C 1
ATOM 710 O O . ARG A 1 96 ? -9.710 6.297 -1.820 1.00 94.00 96 ARG A O 1
ATOM 717 N N . PRO A 1 97 ? -9.416 5.541 0.283 1.00 93.69 97 PRO A N 1
ATOM 718 C CA . PRO A 1 97 ? -10.756 5.912 0.703 1.00 93.69 97 PRO A CA 1
ATOM 719 C C . PRO A 1 97 ? -10.898 7.431 0.835 1.00 93.69 97 PRO A C 1
ATOM 721 O O . PRO A 1 97 ? -9.916 8.181 0.837 1.00 93.69 97 PRO A O 1
ATOM 724 N N . LYS A 1 98 ? -12.146 7.880 1.001 1.00 95.81 98 LYS A N 1
ATOM 725 C CA . LYS A 1 98 ? -12.436 9.261 1.405 1.00 95.81 98 LYS A CA 1
ATOM 726 C C . LYS A 1 98 ? -11.720 9.573 2.719 1.00 95.81 98 LYS A C 1
ATOM 728 O O . LYS A 1 98 ? -11.634 8.712 3.595 1.00 95.81 98 LYS A O 1
ATOM 733 N N . ARG A 1 99 ? -11.224 10.803 2.871 1.00 94.25 99 ARG A N 1
ATOM 734 C CA . ARG A 1 99 ? -10.463 11.219 4.064 1.00 94.25 99 ARG A CA 1
ATOM 735 C C . ARG A 1 99 ? -11.277 11.067 5.347 1.00 94.25 99 ARG A C 1
ATOM 737 O O . ARG A 1 99 ? -10.710 10.792 6.395 1.00 94.25 99 ARG A O 1
ATOM 744 N N . GLU A 1 100 ? -12.589 11.196 5.244 1.00 96.69 100 GLU A N 1
ATOM 745 C CA . GLU A 1 100 ? -13.556 11.165 6.336 1.00 96.69 100 GLU A CA 1
ATOM 746 C C . GLU A 1 100 ? -14.007 9.741 6.680 1.00 96.69 100 GLU A C 1
ATOM 748 O O . GLU A 1 100 ? -14.715 9.550 7.666 1.00 96.69 100 GLU A O 1
ATOM 753 N N . MET A 1 101 ? -13.614 8.733 5.887 1.00 95.00 101 MET A N 1
ATOM 754 C CA . MET A 1 101 ? -13.925 7.342 6.198 1.00 95.00 101 MET A CA 1
ATOM 755 C C . MET A 1 101 ? -13.339 6.991 7.563 1.00 95.00 101 MET A C 1
ATOM 757 O O . MET A 1 101 ? -12.130 7.096 7.770 1.00 95.00 101 MET A O 1
ATOM 761 N N . VAL A 1 102 ? -14.200 6.547 8.474 1.00 93.50 102 VAL A N 1
ATOM 762 C CA . VAL A 1 102 ? -13.790 6.018 9.773 1.00 93.50 102 VAL A CA 1
ATOM 763 C C . VAL A 1 102 ? -13.160 4.645 9.550 1.00 93.50 102 VAL A C 1
ATOM 765 O O . VAL A 1 102 ? -13.803 3.751 9.006 1.00 93.50 102 VAL A O 1
ATOM 768 N N . VAL A 1 103 ? -11.895 4.500 9.940 1.00 90.31 103 VAL A N 1
ATOM 769 C CA . VAL A 1 103 ? -11.116 3.254 9.829 1.00 90.31 103 VAL A CA 1
ATOM 770 C C . VAL A 1 103 ? -10.909 2.584 11.183 1.00 90.31 103 VAL A C 1
ATOM 772 O O . VAL A 1 103 ? -10.588 1.410 11.251 1.00 90.31 103 VAL A O 1
ATOM 775 N N . SER A 1 104 ? -11.080 3.302 12.287 1.00 90.00 104 SER A N 1
ATOM 776 C CA . SER A 1 104 ? -11.103 2.705 13.621 1.00 90.00 104 SER A CA 1
ATOM 777 C C . SER A 1 104 ? -11.777 3.660 14.597 1.00 90.00 104 SER A C 1
ATOM 779 O O . SER A 1 104 ? -12.102 4.798 14.255 1.00 90.00 104 SER A O 1
ATOM 781 N N . LYS A 1 105 ? -11.949 3.208 15.831 1.00 89.06 105 LYS A N 1
ATOM 782 C CA . LYS A 1 105 ? -12.254 4.046 16.982 1.00 89.06 105 LYS A CA 1
ATOM 783 C C . LYS A 1 105 ? -11.234 3.783 18.075 1.00 89.06 105 LYS A C 1
ATOM 785 O O . LYS A 1 105 ? -10.795 2.646 18.233 1.00 89.06 105 LYS A O 1
ATOM 790 N N . TYR A 1 106 ? -10.871 4.812 18.821 1.00 81.25 106 TYR A N 1
ATOM 791 C CA . TYR A 1 106 ? -9.923 4.715 19.926 1.00 81.25 106 TYR A CA 1
ATOM 792 C C . TYR A 1 106 ? -10.420 5.549 21.103 1.00 81.25 106 TYR A C 1
ATOM 794 O O . TYR A 1 106 ? -11.236 6.455 20.941 1.00 81.25 106 TYR A O 1
ATOM 802 N N . ARG A 1 107 ? -9.967 5.200 22.306 1.00 83.06 107 ARG A N 1
ATOM 803 C CA . ARG A 1 107 ? -10.324 5.915 23.531 1.00 83.06 107 ARG A CA 1
ATOM 804 C C . ARG A 1 107 ? -9.232 6.918 23.865 1.00 83.06 107 ARG A C 1
ATOM 806 O O . ARG A 1 107 ? -8.054 6.578 23.844 1.00 83.06 107 ARG A O 1
ATOM 813 N N . VAL A 1 108 ? -9.633 8.142 24.177 1.00 80.81 108 VAL A N 1
ATOM 814 C CA . VAL A 1 108 ? -8.747 9.233 24.583 1.00 80.81 108 VAL A CA 1
ATOM 815 C C . VAL A 1 108 ? -9.126 9.654 25.985 1.00 80.81 108 VAL A C 1
ATOM 817 O O . VAL A 1 108 ? -10.302 9.877 26.269 1.00 80.81 108 VAL A O 1
ATOM 820 N N . LYS A 1 109 ? -8.129 9.787 26.857 1.00 83.88 109 LYS A N 1
ATOM 821 C CA . LYS A 1 109 ? -8.313 10.418 28.159 1.00 83.88 109 LYS A CA 1
ATOM 822 C C . LYS A 1 109 ? -8.085 11.923 28.021 1.00 83.88 109 LYS A C 1
ATOM 824 O O . LYS A 1 109 ? -6.989 12.343 27.656 1.00 83.88 109 LYS A O 1
ATOM 829 N N . LYS A 1 110 ? -9.114 12.718 28.295 1.00 84.62 110 LYS A N 1
ATOM 830 C CA . LYS A 1 110 ? -9.051 14.182 28.322 1.00 84.62 110 LYS A CA 1
ATOM 831 C C . LYS A 1 110 ? -8.317 14.692 29.566 1.00 84.62 110 LYS A C 1
ATOM 833 O O . LYS A 1 110 ? -8.060 13.941 30.508 1.00 84.62 110 LYS A O 1
ATOM 838 N N . GLU A 1 111 ? -7.988 15.984 29.568 1.00 83.00 111 GLU A N 1
ATOM 839 C CA . GLU A 1 111 ? -7.282 16.658 30.672 1.00 83.00 111 GLU A CA 1
ATOM 840 C C . GLU A 1 111 ? -8.045 16.597 32.005 1.00 83.00 111 GLU A C 1
ATOM 842 O O . GLU A 1 111 ? -7.431 16.504 33.066 1.00 83.00 111 GLU A O 1
ATOM 847 N N . ASP A 1 112 ? -9.377 16.580 31.954 1.00 87.06 112 ASP A N 1
ATOM 848 C CA . ASP A 1 112 ? -10.272 16.423 33.109 1.00 87.06 112 ASP A CA 1
ATOM 849 C C . ASP A 1 112 ? -10.390 14.967 33.607 1.00 87.06 112 ASP A C 1
ATOM 851 O O . ASP A 1 112 ? -11.049 14.693 34.610 1.00 87.06 112 ASP A O 1
ATOM 855 N N . GLY A 1 113 ? -9.728 14.026 32.931 1.00 86.06 113 GLY A N 1
ATOM 856 C CA . GLY A 1 113 ? -9.756 12.603 33.236 1.00 86.06 113 GLY A CA 1
ATOM 857 C C . GLY A 1 113 ? -10.910 11.829 32.598 1.00 86.06 113 GLY A C 1
ATOM 858 O O . GLY A 1 113 ? -10.944 10.607 32.763 1.00 86.06 113 GLY A O 1
ATOM 859 N N . GLU A 1 114 ? -11.809 12.486 31.857 1.00 89.25 114 GLU A N 1
ATOM 860 C CA . GLU A 1 114 ? -12.875 11.834 31.094 1.00 89.25 114 GLU A CA 1
ATOM 861 C C . GLU A 1 114 ? -12.277 10.945 29.992 1.00 89.25 114 GLU A C 1
ATOM 863 O O . GLU A 1 114 ? -11.374 11.359 29.263 1.00 89.25 114 GLU A O 1
ATOM 868 N N . ILE A 1 115 ? -12.783 9.718 29.846 1.00 88.12 115 ILE A N 1
ATOM 869 C CA . ILE A 1 115 ? -12.420 8.833 28.732 1.00 88.12 115 ILE A CA 1
ATOM 870 C C . ILE A 1 115 ? -13.499 8.945 27.661 1.00 88.12 115 ILE A C 1
ATOM 872 O O . ILE A 1 115 ? -14.647 8.569 27.892 1.00 88.12 115 ILE A O 1
ATOM 876 N N . VAL A 1 116 ? -13.117 9.418 26.478 1.00 89.19 116 VAL A N 1
ATOM 877 C CA . VAL A 1 116 ? -14.019 9.606 25.340 1.00 89.19 116 VAL A CA 1
ATOM 878 C C . VAL A 1 116 ? -13.610 8.701 24.187 1.00 89.19 116 VAL A C 1
ATOM 880 O O . VAL A 1 116 ? -12.427 8.516 23.914 1.00 89.19 116 VAL A O 1
ATOM 883 N N . GLU A 1 117 ? -14.596 8.111 23.512 1.00 89.75 117 GLU A N 1
ATOM 884 C CA . GLU A 1 117 ? -14.379 7.373 22.268 1.00 89.75 117 GLU A CA 1
ATOM 885 C C . GLU A 1 117 ? -14.351 8.350 21.087 1.00 89.75 117 GLU A C 1
ATOM 887 O O . GLU A 1 117 ? -15.313 9.078 20.842 1.00 89.75 117 GLU A O 1
ATOM 892 N N . GLU A 1 118 ? -13.254 8.344 20.337 1.00 90.38 118 GLU A N 1
ATOM 893 C CA . GLU A 1 118 ? -13.070 9.152 19.138 1.00 90.38 118 GLU A CA 1
ATOM 894 C C . GLU A 1 118 ? -12.936 8.276 17.891 1.00 90.38 118 GLU A C 1
ATOM 896 O O . GLU A 1 118 ? -12.408 7.161 17.919 1.00 90.38 118 GLU A O 1
ATOM 901 N N . ASN A 1 119 ? -13.390 8.809 16.756 1.00 93.12 119 ASN A N 1
ATOM 902 C CA . ASN A 1 119 ? -13.218 8.165 15.461 1.00 93.12 119 ASN A CA 1
ATOM 903 C C . ASN A 1 119 ? -11.816 8.443 14.908 1.00 93.12 119 ASN A C 1
ATOM 905 O O . ASN A 1 119 ? -11.411 9.595 14.746 1.00 93.12 119 ASN A O 1
ATOM 909 N N . MET A 1 120 ? -11.115 7.386 14.508 1.00 91.00 120 MET A N 1
ATOM 910 C CA . MET A 1 120 ? -9.943 7.483 13.648 1.00 91.00 120 MET A CA 1
ATOM 911 C C . MET A 1 120 ? -10.404 7.494 12.194 1.00 91.00 120 MET A C 1
ATOM 913 O O . MET A 1 120 ? -10.877 6.480 11.676 1.00 91.00 120 MET A O 1
ATOM 917 N N . THR A 1 121 ? -10.268 8.634 11.522 1.00 94.00 121 THR A N 1
ATOM 918 C CA . THR A 1 121 ? -10.524 8.731 10.081 1.00 94.00 121 THR A CA 1
ATOM 919 C C . THR A 1 121 ? -9.274 8.375 9.283 1.00 94.00 121 THR A C 1
ATOM 921 O O . THR A 1 121 ? -8.153 8.524 9.769 1.00 94.00 121 THR A O 1
ATOM 924 N N . PHE A 1 122 ? -9.441 7.938 8.034 1.00 91.44 122 PHE A N 1
ATOM 925 C CA . PHE A 1 122 ? -8.313 7.674 7.137 1.00 91.44 122 PHE A CA 1
ATOM 926 C C . PHE A 1 122 ? -7.406 8.904 6.988 1.00 91.44 122 PHE A C 1
ATOM 928 O O . PHE A 1 122 ? -6.183 8.780 7.010 1.00 91.44 122 PHE A O 1
ATOM 935 N N . GLY A 1 123 ? -7.998 10.096 6.866 1.00 90.88 123 GLY A N 1
ATOM 936 C CA . GLY A 1 123 ? -7.266 11.353 6.757 1.00 90.88 123 GLY A CA 1
ATOM 937 C C . GLY A 1 123 ? -6.381 11.620 7.972 1.00 90.88 123 GLY A C 1
ATOM 938 O O . GLY A 1 123 ? -5.207 11.935 7.787 1.00 90.88 123 GLY A O 1
ATOM 939 N N . LYS A 1 124 ? -6.927 11.436 9.183 1.00 89.62 124 LYS A N 1
ATOM 940 C CA . LYS A 1 124 ? -6.197 11.600 10.447 1.00 89.62 124 LYS A CA 1
ATOM 941 C C . LYS A 1 124 ? -5.091 10.554 10.592 1.00 89.62 124 LYS A C 1
ATOM 943 O O . LYS A 1 124 ? -3.937 10.908 10.802 1.00 89.62 124 LYS A O 1
ATOM 948 N N . TRP A 1 125 ? -5.414 9.282 10.365 1.00 87.75 125 TRP A N 1
ATOM 949 C CA . TRP A 1 125 ? -4.451 8.182 10.438 1.00 87.75 125 TRP A CA 1
ATOM 950 C C . TRP A 1 125 ? -3.271 8.366 9.466 1.00 87.75 125 TRP A C 1
ATOM 952 O O . TRP A 1 125 ? -2.112 8.180 9.841 1.00 87.75 125 TRP A O 1
ATOM 962 N N . ALA A 1 126 ? -3.545 8.765 8.219 1.00 85.44 126 ALA A N 1
ATOM 963 C CA . ALA A 1 126 ? -2.511 8.974 7.207 1.00 85.44 126 ALA A CA 1
ATOM 964 C C . ALA A 1 126 ? -1.603 10.175 7.529 1.00 85.44 126 ALA A C 1
ATOM 966 O O . ALA A 1 126 ? -0.413 10.148 7.209 1.00 85.44 126 ALA A O 1
ATOM 967 N N . GLU A 1 127 ? -2.156 11.220 8.148 1.00 85.25 127 GLU A N 1
ATOM 968 C CA . GLU A 1 127 ? -1.406 12.385 8.617 1.00 85.25 127 GLU A CA 1
ATOM 969 C C . GLU A 1 127 ? -0.512 12.026 9.806 1.00 85.25 127 GLU A C 1
ATOM 971 O O . GLU A 1 127 ? 0.695 12.253 9.744 1.00 85.25 127 GLU A O 1
ATOM 976 N N . GLU A 1 128 ? -1.068 11.371 10.829 1.00 81.62 128 GLU A N 1
ATOM 977 C CA . GLU A 1 128 ? -0.316 10.897 11.994 1.00 81.62 128 GLU A CA 1
ATOM 978 C C . GLU A 1 128 ? 0.830 9.971 11.581 1.00 81.62 128 GLU A C 1
ATOM 980 O O . GLU A 1 128 ? 1.965 10.159 12.020 1.00 81.62 128 GLU A O 1
ATOM 985 N N . LYS A 1 129 ? 0.582 9.018 10.669 1.00 75.38 129 LYS A N 1
ATOM 986 C CA . LYS A 1 129 ? 1.638 8.151 10.128 1.00 75.38 129 LYS A CA 1
ATOM 987 C C . LYS A 1 129 ? 2.754 8.964 9.459 1.00 75.38 129 LYS A C 1
ATOM 989 O O . LYS A 1 129 ? 3.928 8.641 9.644 1.00 75.38 129 LYS A O 1
ATOM 994 N N . GLY A 1 130 ? 2.403 10.010 8.711 1.00 66.44 130 GLY A N 1
ATOM 995 C CA . GLY A 1 130 ? 3.361 10.886 8.033 1.00 66.44 130 GLY A CA 1
ATOM 996 C C . GLY A 1 130 ? 4.281 11.665 8.980 1.00 66.44 130 GLY A C 1
ATOM 997 O O . GLY A 1 130 ? 5.403 11.989 8.595 1.00 66.44 130 GLY A O 1
ATOM 998 N N . GLN A 1 131 ? 3.845 11.921 10.217 1.00 63.31 131 GLN A N 1
ATOM 999 C CA . GLN A 1 131 ? 4.616 12.649 11.234 1.00 63.31 131 GLN A CA 1
ATOM 1000 C C . GLN A 1 131 ? 5.590 11.757 12.022 1.00 63.31 131 GLN A C 1
ATOM 1002 O O . GLN A 1 131 ? 6.488 12.260 12.701 1.00 63.31 131 GLN A O 1
ATOM 1007 N N . VAL A 1 132 ? 5.467 10.426 11.938 1.00 59.22 132 VAL A N 1
ATOM 1008 C CA . VAL A 1 132 ? 6.351 9.519 12.681 1.00 59.22 132 VAL A CA 1
ATOM 1009 C C . VAL A 1 132 ? 7.654 9.282 11.918 1.00 59.22 132 VAL A C 1
ATOM 1011 O O . VAL A 1 132 ? 7.735 8.508 10.957 1.00 59.22 132 VAL A O 1
ATOM 1014 N N . ARG A 1 133 ? 8.726 9.917 12.399 1.00 44.88 133 ARG A N 1
ATOM 1015 C CA . ARG A 1 133 ? 10.092 9.741 11.891 1.00 44.88 133 ARG A CA 1
ATOM 1016 C C . ARG A 1 133 ? 10.494 8.256 11.948 1.00 44.88 133 ARG A C 1
ATOM 1018 O O . ARG A 1 133 ? 10.479 7.644 13.008 1.00 44.88 133 ARG A O 1
ATOM 1025 N N . GLY A 1 134 ? 10.846 7.675 10.797 1.00 51.62 134 GLY A N 1
ATOM 1026 C CA . GLY A 1 134 ? 11.250 6.263 10.674 1.00 51.62 134 GLY A CA 1
ATOM 1027 C C . GLY A 1 134 ? 10.150 5.280 10.239 1.00 51.62 134 GLY A C 1
ATOM 1028 O O . GLY A 1 134 ? 10.484 4.166 9.854 1.00 51.62 134 GLY A O 1
ATOM 1029 N N . ARG A 1 135 ? 8.869 5.689 10.191 1.00 51.31 135 ARG A N 1
ATOM 1030 C CA . ARG A 1 135 ? 7.723 4.840 9.782 1.00 51.31 135 ARG A CA 1
ATOM 1031 C C . ARG A 1 135 ? 7.285 4.993 8.323 1.00 51.31 135 ARG A C 1
ATOM 1033 O O . ARG A 1 135 ? 6.128 4.740 7.985 1.00 51.31 135 ARG A O 1
ATOM 1040 N N . ARG A 1 136 ? 8.194 5.371 7.420 1.00 55.44 136 ARG A N 1
ATOM 1041 C CA . ARG A 1 136 ? 7.865 5.321 5.985 1.00 55.44 136 ARG A CA 1
ATOM 1042 C C . ARG A 1 136 ? 7.542 3.891 5.553 1.00 55.44 136 ARG A C 1
ATOM 1044 O O . ARG A 1 136 ? 6.633 3.712 4.758 1.00 55.44 136 ARG A O 1
ATOM 1051 N N . CYS A 1 137 ? 8.197 2.891 6.143 1.00 56.53 137 CYS A N 1
ATOM 1052 C CA . CYS A 1 137 ? 7.883 1.477 5.957 1.00 56.53 137 CYS A CA 1
ATOM 1053 C C . CYS A 1 137 ? 7.036 0.972 7.127 1.00 56.53 137 CYS A C 1
ATOM 1055 O O . CYS A 1 137 ? 7.543 0.869 8.243 1.00 56.53 137 CYS A O 1
ATOM 1057 N N . TRP A 1 138 ? 5.770 0.622 6.900 1.00 56.38 138 TRP A N 1
ATOM 1058 C CA . TRP A 1 138 ? 5.010 -0.130 7.898 1.00 56.38 138 TRP A CA 1
ATOM 1059 C C . TRP A 1 138 ? 5.444 -1.597 7.833 1.00 56.38 138 TRP A C 1
ATOM 1061 O O . TRP A 1 138 ? 4.889 -2.399 7.089 1.00 56.38 138 TRP A O 1
ATOM 1071 N N . VAL A 1 139 ? 6.496 -1.945 8.573 1.00 49.56 139 VAL A N 1
ATOM 1072 C CA . VAL A 1 139 ? 6.869 -3.347 8.780 1.00 49.56 139 VAL A CA 1
ATOM 1073 C C . VAL A 1 139 ? 6.239 -3.773 10.092 1.00 49.56 139 VAL A C 1
ATOM 1075 O O . VAL A 1 139 ? 6.590 -3.266 11.158 1.00 49.56 139 VAL A O 1
ATOM 1078 N N . VAL A 1 140 ? 5.271 -4.678 9.999 1.00 45.12 140 VAL A N 1
ATOM 1079 C CA . VAL A 1 140 ? 4.627 -5.353 11.128 1.00 45.12 140 VAL A CA 1
ATOM 1080 C C . VAL A 1 140 ? 5.699 -5.781 12.143 1.00 45.12 140 VAL A C 1
ATOM 1082 O O . VAL A 1 140 ? 6.396 -6.770 11.939 1.00 45.12 140 VAL A O 1
ATOM 1085 N N . GLY A 1 141 ? 5.850 -5.038 13.247 1.00 40.09 141 GLY A N 1
ATOM 1086 C CA . GLY A 1 141 ? 6.862 -5.318 14.274 1.00 40.09 141 GLY A CA 1
ATOM 1087 C C . GLY A 1 141 ? 7.905 -4.276 14.602 1.00 40.09 141 GLY A C 1
ATOM 1088 O O . GLY A 1 141 ? 8.755 -4.586 15.428 1.00 40.09 141 GLY A O 1
ATOM 1089 N N . GLN A 1 142 ? 7.810 -3.060 14.080 1.00 40.16 142 GLN A N 1
ATOM 1090 C CA . GLN A 1 142 ? 8.496 -1.938 14.718 1.00 40.16 142 GLN A CA 1
ATOM 1091 C C . GLN A 1 142 ? 7.716 -1.478 15.958 1.00 40.16 142 GLN A C 1
ATOM 1093 O O . GLN A 1 142 ? 6.536 -1.133 15.869 1.00 40.16 142 GLN A O 1
ATOM 1098 N N . GLU A 1 143 ? 8.369 -1.510 17.121 1.00 34.22 143 GLU A N 1
ATOM 1099 C CA . GLU A 1 143 ? 7.820 -0.997 18.378 1.00 34.22 143 GLU A CA 1
ATOM 1100 C C . GLU A 1 143 ? 7.403 0.479 18.239 1.00 34.22 143 GLU A C 1
ATOM 1102 O O . GLU A 1 143 ? 7.979 1.257 17.470 1.00 34.22 143 GLU A O 1
ATOM 1107 N N . ARG A 1 144 ? 6.359 0.879 18.979 1.00 35.25 144 ARG A N 1
ATOM 1108 C CA . ARG A 1 144 ? 5.999 2.291 19.161 1.00 35.25 144 ARG A CA 1
ATOM 1109 C C . ARG A 1 144 ? 7.202 3.016 19.771 1.00 35.25 144 ARG A C 1
ATOM 1111 O O . ARG A 1 144 ? 7.490 2.839 20.948 1.00 35.25 144 ARG A O 1
ATOM 1118 N N . LEU A 1 145 ? 7.856 3.886 19.005 1.00 33.12 145 LEU A N 1
ATOM 1119 C CA . LEU A 1 145 ? 8.697 4.924 19.591 1.00 33.12 145 LEU A CA 1
ATOM 1120 C C . LEU A 1 145 ? 7.759 5.972 20.204 1.00 33.12 145 LEU A C 1
ATOM 1122 O O . LEU A 1 145 ? 7.210 6.799 19.487 1.00 33.12 145 LEU A O 1
ATOM 1126 N N . SER A 1 146 ? 7.508 5.802 21.507 1.00 35.69 146 SER A N 1
ATOM 1127 C CA . SER A 1 146 ? 7.109 6.795 22.519 1.00 35.69 146 SER A CA 1
ATOM 1128 C C . SER A 1 146 ? 6.200 7.957 22.084 1.00 35.69 146 SER A C 1
ATOM 1130 O O . SER A 1 146 ? 6.627 8.831 21.333 1.00 35.69 146 SER A O 1
ATOM 1132 N N . GLY A 1 147 ? 5.012 8.070 22.691 1.00 31.64 147 GLY A N 1
ATOM 1133 C CA . GLY A 1 147 ? 4.305 9.358 22.682 1.00 31.64 147 GLY A CA 1
ATOM 1134 C C . GLY A 1 147 ? 2.903 9.417 23.285 1.00 31.64 147 GLY A C 1
ATOM 1135 O O . GLY A 1 147 ? 2.443 10.510 23.584 1.00 31.64 147 GLY A O 1
ATOM 1136 N N . GLY A 1 148 ? 2.232 8.290 23.509 1.00 29.25 148 GLY A N 1
ATOM 1137 C CA . GLY A 1 148 ? 0.930 8.282 24.174 1.00 29.25 148 GLY A CA 1
ATOM 1138 C C . GLY A 1 148 ? 0.705 6.946 24.854 1.00 29.25 148 GLY A C 1
ATOM 1139 O O . GLY A 1 148 ? 0.872 5.901 24.226 1.00 29.25 148 GLY A O 1
ATOM 1140 N N . GLN A 1 149 ? 0.404 6.981 26.149 1.00 27.12 149 GLN A N 1
ATOM 1141 C CA . GLN A 1 149 ? -0.159 5.825 26.832 1.00 27.12 149 GLN A CA 1
ATOM 1142 C C . GLN A 1 149 ? -1.578 5.637 26.293 1.00 27.12 149 GLN A C 1
ATOM 1144 O O . GLN A 1 149 ? -2.424 6.506 26.493 1.00 27.12 149 GLN A O 1
ATOM 1149 N N . ASP A 1 150 ? -1.820 4.518 25.609 1.00 35.69 150 ASP A N 1
ATOM 1150 C CA . ASP A 1 150 ? -3.180 3.991 25.535 1.00 35.69 150 ASP A CA 1
ATOM 1151 C C . ASP A 1 150 ? -3.572 3.612 26.969 1.00 35.69 150 ASP A C 1
ATOM 115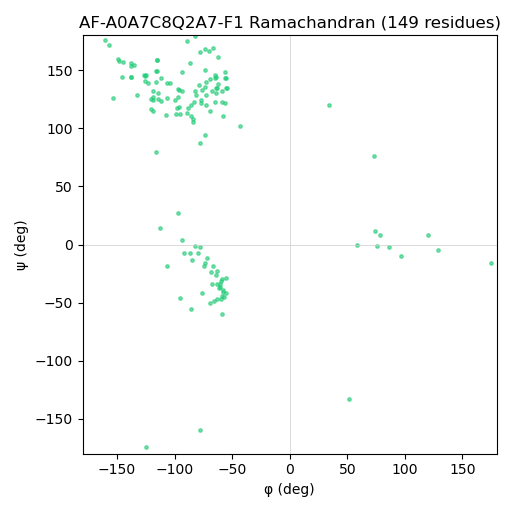3 O O . ASP A 1 150 ? -2.789 2.960 27.671 1.00 35.69 150 ASP A O 1
ATOM 1157 N N . VAL A 1 151 ? -4.748 4.060 27.404 1.00 35.59 151 VAL A N 1
ATOM 1158 C CA . VAL A 1 151 ? -5.376 3.644 28.665 1.00 35.59 151 VAL A CA 1
ATOM 1159 C C . VAL A 1 151 ? -6.508 2.684 28.345 1.00 35.59 151 VAL A C 1
ATOM 1161 O O . VAL A 1 151 ? -7.295 3.003 27.423 1.00 35.59 151 VAL A O 1
#

Solvent-accessible surface area (backbone atoms only — not comparable to full-atom values): 8901 Å² total; per-residue (Å²): 89,74,65,23,38,47,75,28,38,36,33,43,31,44,49,40,70,66,47,43,31,34,38,42,52,99,85,69,51,78,39,78,52,69,63,56,90,97,53,70,49,76,42,42,5,50,44,30,27,43,78,31,25,36,88,99,41,34,42,87,81,49,38,76,78,10,61,49,94,81,33,47,65,38,45,38,32,29,38,58,75,72,93,85,72,78,75,64,53,70,53,74,50,74,44,58,77,60,50,79,42,70,76,48,72,49,67,44,71,46,97,90,64,52,76,44,82,43,76,37,23,44,44,57,52,52,50,56,50,71,69,43,86,86,49,48,43,72,55,94,81,70,77,85,81,77,90,73,84,83,120